Protein AF-A0A6A0ADV9-F1 (afdb_monomer)

Secondary structure (DSSP, 8-state):
------PPPP------PPP-----------------HHHHHHHHHHHHHHHHHHHSS--HHHHHHHHHHTTSS----HHHHHHHHHTTPPPB--S-HHHHTT---TT-B-

Foldseek 3Di:
DDDDDDDDDDDDDDDDDDDDDDDDDDDDPDDPPPDPVVVVVVVVVVVVVVVVVVVPPPDPVRVVVVCVVVVVDDDDDPVVVVVVVVVVDEAEDPDDPVCCVPDPDPRHDD

Organism: Haematococcus lacustris (NCBI:txid44745)

Structure (mmCIF, N/CA/C/O backbone):
data_AF-A0A6A0ADV9-F1
#
_entry.id   AF-A0A6A0ADV9-F1
#
loop_
_atom_site.group_PDB
_atom_site.id
_atom_site.type_symbol
_atom_site.label_atom_id
_atom_site.label_alt_id
_atom_site.label_comp_id
_atom_site.label_asym_id
_atom_site.label_entity_id
_atom_site.label_seq_id
_atom_site.pdbx_PDB_ins_code
_atom_site.Cartn_x
_atom_site.Cartn_y
_atom_site.Cartn_z
_atom_site.occupancy
_atom_site.B_iso_or_equiv
_atom_site.auth_seq_id
_atom_site.auth_comp_id
_atom_site.auth_asym_id
_atom_site.auth_atom_id
_atom_site.pdbx_PDB_model_num
ATOM 1 N N . MET A 1 1 ? 20.186 -31.244 31.241 1.00 49.16 1 MET A N 1
ATOM 2 C CA . MET A 1 1 ? 20.129 -32.321 30.232 1.00 49.16 1 MET A CA 1
ATOM 3 C C . MET A 1 1 ? 20.597 -31.748 28.906 1.00 49.16 1 MET A C 1
ATOM 5 O O . MET A 1 1 ? 19.951 -30.854 28.382 1.00 49.16 1 MET A O 1
ATOM 9 N N . GLN A 1 2 ? 21.776 -32.166 28.448 1.00 48.56 2 GLN A N 1
ATOM 10 C CA . GLN A 1 2 ? 22.382 -31.763 27.177 1.00 48.56 2 GLN A CA 1
ATOM 11 C C . GLN A 1 2 ? 22.021 -32.816 26.125 1.00 48.56 2 GLN A C 1
ATOM 13 O O . GLN A 1 2 ? 22.242 -33.998 26.375 1.00 48.56 2 GLN A O 1
ATOM 18 N N . LEU A 1 3 ? 21.491 -32.409 24.970 1.00 58.56 3 LEU A N 1
ATOM 19 C CA . LEU A 1 3 ? 21.278 -33.298 23.826 1.00 58.56 3 LEU A CA 1
ATOM 20 C C . LEU A 1 3 ? 21.748 -32.622 22.530 1.00 58.56 3 LEU A C 1
ATOM 22 O O . LEU A 1 3 ? 21.118 -31.711 22.008 1.00 58.56 3 LEU A O 1
ATOM 26 N N . ALA A 1 4 ? 22.904 -33.120 22.089 1.00 59.38 4 ALA A N 1
ATOM 27 C CA . ALA A 1 4 ? 23.349 -33.378 20.722 1.00 59.38 4 ALA A CA 1
ATOM 28 C C . ALA A 1 4 ? 23.230 -32.273 19.653 1.00 59.38 4 ALA A C 1
ATOM 30 O O . ALA A 1 4 ? 22.197 -32.055 19.025 1.00 59.38 4 ALA A O 1
ATOM 31 N N . GLN A 1 5 ? 24.396 -31.708 19.338 1.00 54.78 5 GLN A N 1
ATOM 32 C CA . GLN A 1 5 ? 24.707 -31.012 18.092 1.00 54.78 5 GLN A CA 1
ATOM 33 C C . GLN A 1 5 ? 24.706 -32.021 16.929 1.00 54.78 5 GLN A C 1
ATOM 35 O O . GLN A 1 5 ? 25.402 -33.035 16.985 1.00 54.78 5 GLN A O 1
ATOM 40 N N . LYS A 1 6 ? 23.938 -31.752 15.867 1.00 55.53 6 LYS A N 1
ATOM 41 C CA . LYS A 1 6 ? 23.906 -32.571 14.646 1.00 55.53 6 LYS A CA 1
ATOM 42 C C . LYS A 1 6 ? 24.784 -31.904 13.583 1.00 55.53 6 LYS A C 1
ATOM 44 O O . LYS A 1 6 ? 24.372 -30.940 12.945 1.00 55.53 6 LYS A O 1
ATOM 49 N N . ALA A 1 7 ? 26.013 -32.395 13.434 1.00 50.44 7 ALA A N 1
ATOM 50 C CA . ALA A 1 7 ? 26.947 -31.960 12.400 1.00 50.44 7 ALA A CA 1
ATOM 51 C C . ALA A 1 7 ? 26.515 -32.517 11.029 1.00 50.44 7 ALA A C 1
ATOM 53 O O . ALA A 1 7 ? 26.472 -33.731 10.828 1.00 50.44 7 ALA A O 1
ATOM 54 N N . GLY A 1 8 ? 26.165 -31.626 10.099 1.00 49.75 8 GLY A N 1
ATOM 55 C CA . GLY A 1 8 ? 25.884 -31.950 8.701 1.00 49.75 8 GLY A CA 1
ATOM 56 C C . GLY A 1 8 ? 27.173 -32.016 7.882 1.00 49.75 8 GLY A C 1
ATOM 57 O O . GLY A 1 8 ? 27.982 -31.092 7.903 1.00 49.75 8 GLY A O 1
ATOM 58 N N . VAL A 1 9 ? 27.360 -33.130 7.179 1.00 59.66 9 VAL A N 1
ATOM 59 C CA . VAL A 1 9 ? 28.524 -33.452 6.344 1.00 59.66 9 VAL A CA 1
ATOM 60 C C . VAL A 1 9 ? 28.543 -32.580 5.076 1.00 59.66 9 VAL A C 1
ATOM 62 O O . VAL A 1 9 ? 27.54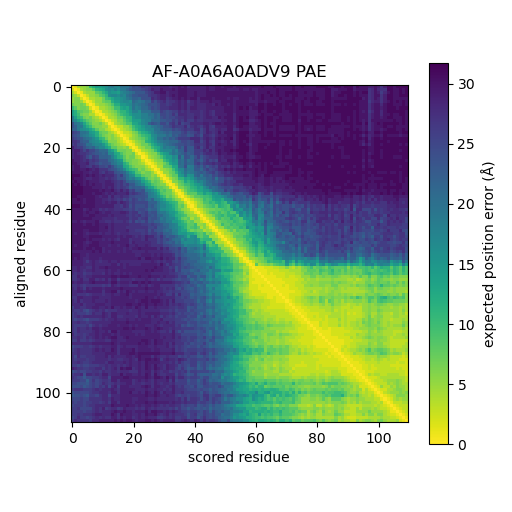0 -32.557 4.361 1.00 59.66 9 VAL A O 1
ATOM 65 N N . PRO A 1 10 ? 29.655 -31.904 4.728 1.00 59.94 10 PRO A N 1
ATOM 66 C CA . PRO A 1 10 ? 29.763 -31.192 3.458 1.00 59.94 10 PRO A CA 1
ATOM 67 C C . PRO A 1 10 ? 30.135 -32.152 2.316 1.00 59.94 10 PRO A C 1
ATOM 69 O O . PRO A 1 10 ? 31.222 -32.731 2.297 1.00 59.94 10 PRO A O 1
ATOM 72 N N . VAL A 1 11 ? 29.247 -32.288 1.328 1.00 61.25 11 VAL A N 1
ATOM 73 C CA . VAL A 1 11 ? 29.532 -32.985 0.065 1.00 61.25 11 VAL A CA 1
ATOM 74 C C . VAL A 1 11 ? 30.431 -32.088 -0.788 1.00 61.25 11 VAL A C 1
ATOM 76 O O . VAL A 1 11 ? 30.016 -31.033 -1.265 1.00 61.25 11 VAL A O 1
ATOM 79 N N . ARG A 1 12 ? 31.695 -32.488 -0.952 1.00 50.25 12 ARG A N 1
ATOM 80 C CA . ARG A 1 12 ? 32.666 -31.816 -1.823 1.00 50.25 12 ARG A CA 1
ATOM 81 C C . ARG A 1 12 ? 32.469 -32.278 -3.269 1.00 50.25 12 ARG A C 1
ATOM 83 O O . ARG A 1 12 ? 32.831 -33.399 -3.611 1.00 50.25 12 ARG A O 1
ATOM 90 N N . CYS A 1 13 ? 31.951 -31.400 -4.123 1.00 50.97 13 CYS A N 1
ATOM 91 C CA . CYS A 1 13 ? 32.001 -31.571 -5.575 1.00 50.97 13 CYS A CA 1
ATOM 92 C C . CYS A 1 13 ? 33.439 -31.337 -6.063 1.00 50.97 13 CYS A C 1
ATOM 94 O O . CYS A 1 13 ? 33.929 -30.208 -6.059 1.00 50.97 13 CYS A O 1
ATOM 96 N N . GLY A 1 14 ? 34.138 -32.411 -6.433 1.00 58.97 14 GLY A N 1
ATOM 97 C CA . GLY A 1 14 ? 35.453 -32.335 -7.071 1.00 58.97 14 GLY A CA 1
ATOM 98 C C . GLY A 1 14 ? 35.353 -32.002 -8.570 1.00 58.97 14 GLY A C 1
ATOM 99 O O . GLY A 1 14 ? 34.337 -32.304 -9.196 1.00 58.97 14 GLY A O 1
ATOM 100 N N . PRO A 1 15 ? 36.393 -31.399 -9.173 1.00 58.75 15 PRO A N 1
ATOM 101 C CA . PRO A 1 15 ? 36.422 -31.102 -10.601 1.00 58.75 15 PRO A CA 1
ATOM 102 C C . PRO A 1 15 ? 36.651 -32.370 -11.437 1.00 58.75 15 PRO A C 1
ATOM 104 O O . PRO A 1 15 ? 37.608 -33.118 -11.223 1.00 58.75 15 PRO A O 1
ATOM 107 N N . VAL A 1 16 ? 35.790 -32.577 -12.433 1.00 56.44 16 VAL A N 1
ATOM 108 C CA . VAL A 1 16 ? 35.931 -33.624 -13.451 1.00 56.44 16 VAL A CA 1
ATOM 109 C C . VAL A 1 16 ? 37.099 -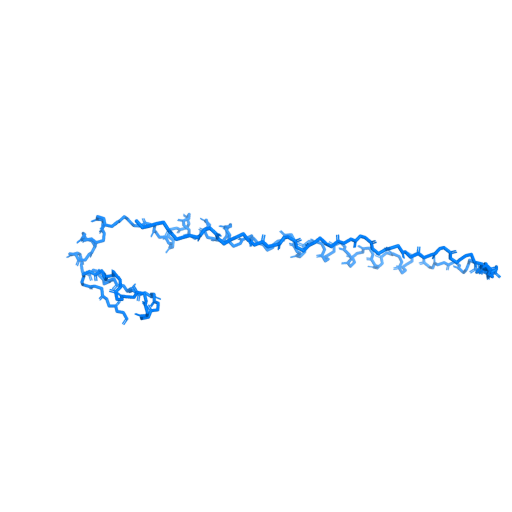33.258 -14.374 1.00 56.44 16 VAL A C 1
ATOM 111 O O . VAL A 1 16 ? 37.021 -32.296 -15.136 1.00 56.44 16 VAL A O 1
ATOM 114 N N . ARG A 1 17 ? 38.204 -34.013 -14.302 1.00 49.66 17 ARG A N 1
ATOM 115 C CA . ARG A 1 17 ? 39.286 -33.963 -15.300 1.00 49.66 17 ARG A CA 1
ATOM 116 C C . ARG A 1 17 ? 38.857 -34.735 -16.543 1.00 49.66 17 ARG A C 1
ATOM 118 O O . ARG A 1 17 ? 38.573 -35.925 -16.458 1.00 49.66 17 ARG A O 1
ATOM 125 N N . VAL A 1 18 ? 38.877 -34.065 -17.688 1.00 71.56 18 VAL A N 1
ATOM 126 C CA . VAL A 1 18 ? 38.703 -34.666 -19.018 1.00 71.56 18 VAL A CA 1
ATOM 127 C C . VAL A 1 18 ? 40.094 -34.821 -19.659 1.00 71.56 18 VAL A C 1
ATOM 129 O O . VAL A 1 18 ? 40.896 -33.890 -19.549 1.00 71.56 18 VAL A O 1
ATOM 132 N N . PRO A 1 19 ? 40.435 -35.965 -20.282 1.00 65.94 19 PRO A N 1
ATOM 133 C CA . PRO A 1 19 ? 41.735 -36.160 -20.926 1.00 65.94 19 PRO A CA 1
ATOM 134 C C . PRO A 1 19 ? 41.861 -35.384 -22.256 1.00 65.94 19 PRO A C 1
ATOM 136 O O . PRO A 1 19 ? 40.860 -35.191 -22.948 1.00 65.94 19 PRO A O 1
ATOM 139 N N . PRO A 1 20 ? 43.081 -34.973 -22.658 1.00 56.94 20 PRO A N 1
ATOM 140 C CA . PRO A 1 20 ? 43.323 -34.321 -23.939 1.00 56.94 20 PRO A CA 1
ATOM 141 C C . PRO A 1 20 ? 43.500 -35.369 -25.047 1.00 56.94 20 PRO A C 1
ATOM 143 O O . PRO A 1 20 ? 44.524 -36.047 -25.109 1.00 56.94 20 PRO A O 1
ATOM 146 N N . SER A 1 21 ? 42.530 -35.493 -25.954 1.00 56.19 21 SER A N 1
ATOM 147 C CA . SER A 1 21 ? 42.716 -36.254 -27.195 1.00 56.19 21 SER A CA 1
ATOM 148 C C . SER A 1 21 ? 43.086 -35.316 -28.342 1.00 56.19 21 SER A C 1
ATOM 150 O O . SER A 1 21 ? 42.250 -34.611 -28.908 1.00 56.19 21 SER A O 1
ATOM 152 N N . LEU A 1 22 ? 44.376 -35.336 -28.666 1.00 54.94 22 LEU A N 1
ATOM 153 C CA . LEU A 1 22 ? 44.954 -34.934 -29.943 1.00 54.94 22 LEU A CA 1
ATOM 154 C C . LEU A 1 22 ? 44.268 -35.699 -31.083 1.00 54.94 22 LEU A C 1
ATOM 156 O O . LEU A 1 22 ? 44.132 -36.913 -30.974 1.00 54.94 22 LEU A O 1
ATOM 160 N N . THR A 1 23 ? 43.911 -35.028 -32.180 1.00 52.91 23 THR A N 1
ATOM 161 C CA . THR A 1 23 ? 44.397 -35.306 -33.553 1.00 52.91 23 THR A CA 1
ATOM 162 C C . THR A 1 23 ? 43.436 -34.839 -34.652 1.00 52.91 23 THR A C 1
ATOM 164 O O . THR A 1 23 ? 42.220 -34.939 -34.556 1.00 52.91 23 THR A O 1
ATOM 167 N N . SER A 1 24 ? 44.070 -34.420 -35.753 1.00 50.50 24 SER A N 1
ATOM 168 C CA . SER A 1 24 ? 43.563 -34.379 -37.128 1.00 50.50 24 SER A CA 1
ATOM 169 C C . SER A 1 24 ? 42.718 -33.173 -37.556 1.00 50.50 24 SER A C 1
ATOM 171 O O . SER A 1 24 ? 41.491 -33.158 -37.514 1.00 50.50 24 SER A O 1
ATOM 173 N N . ARG A 1 25 ? 43.432 -32.170 -38.085 1.00 54.28 25 ARG A N 1
ATOM 174 C CA . ARG A 1 25 ? 42.911 -31.185 -39.040 1.00 54.28 25 ARG A CA 1
ATOM 175 C C . ARG A 1 25 ? 42.774 -31.865 -40.410 1.00 54.28 25 ARG A C 1
ATOM 177 O O . ARG A 1 25 ? 43.799 -32.269 -40.956 1.00 54.28 25 ARG A O 1
ATOM 184 N N . PRO A 1 26 ? 41.596 -31.874 -41.045 1.00 55.44 26 PRO A N 1
ATOM 185 C CA . PRO A 1 26 ? 41.527 -31.875 -42.495 1.00 55.44 26 PRO A CA 1
ATOM 186 C C . PRO A 1 26 ? 41.563 -30.425 -42.999 1.00 55.44 26 PRO A C 1
ATOM 188 O O . PRO A 1 26 ? 40.700 -29.611 -42.664 1.00 55.44 26 PRO A O 1
ATOM 191 N N . MET A 1 27 ? 42.565 -30.094 -43.820 1.00 50.78 27 MET A N 1
ATOM 192 C CA . MET A 1 27 ? 42.499 -28.920 -44.690 1.00 50.78 27 MET A CA 1
ATOM 193 C C . MET A 1 27 ? 41.294 -29.086 -45.620 1.00 50.78 27 MET A C 1
ATOM 195 O O . MET A 1 27 ? 41.313 -29.917 -46.524 1.00 50.78 27 MET A O 1
ATOM 199 N N . ARG A 1 28 ? 40.245 -28.291 -45.409 1.00 52.31 28 ARG A N 1
ATOM 200 C CA . ARG A 1 28 ? 39.260 -28.004 -46.451 1.00 52.31 28 ARG A CA 1
ATOM 201 C C . ARG A 1 28 ? 39.492 -26.588 -46.938 1.00 52.31 28 ARG A C 1
ATOM 203 O O . ARG A 1 28 ? 39.234 -25.621 -46.226 1.00 52.31 28 ARG A O 1
ATOM 210 N N . SER A 1 29 ? 39.995 -26.505 -48.165 1.00 53.50 29 SER A N 1
ATOM 211 C CA . SER A 1 29 ? 39.937 -25.319 -49.005 1.00 53.50 29 SER A CA 1
ATOM 212 C C . SER A 1 29 ? 38.482 -24.882 -49.132 1.00 53.50 29 SER A C 1
ATOM 214 O O . SER A 1 29 ? 37.726 -25.412 -49.944 1.00 53.50 29 SER A O 1
ATOM 216 N N . HIS A 1 30 ? 38.078 -23.921 -48.310 1.00 46.22 30 HIS A N 1
ATOM 217 C CA . HIS A 1 30 ? 36.882 -23.148 -48.579 1.00 46.22 30 HIS A CA 1
ATOM 218 C C . HIS A 1 30 ? 37.277 -22.083 -49.590 1.00 46.22 30 HIS A C 1
ATOM 220 O O . HIS A 1 30 ? 37.949 -21.107 -49.263 1.00 46.22 30 HIS A O 1
ATOM 226 N N . SER A 1 31 ? 36.893 -22.335 -50.842 1.00 49.97 31 SER A N 1
ATOM 227 C CA . SER A 1 31 ? 36.718 -21.292 -51.843 1.00 49.97 31 SER A CA 1
ATOM 228 C C . SER A 1 31 ? 36.042 -20.109 -51.158 1.00 49.97 31 SER A C 1
ATOM 230 O O . SER A 1 31 ? 34.950 -20.258 -50.602 1.00 49.97 31 SER A O 1
ATOM 232 N N . ILE A 1 32 ? 36.723 -18.964 -51.128 1.00 53.94 32 ILE A N 1
ATOM 233 C CA . ILE A 1 32 ? 36.156 -17.710 -50.649 1.00 53.94 32 ILE A CA 1
ATOM 234 C C . ILE A 1 32 ? 35.189 -17.276 -51.751 1.00 53.94 32 ILE A C 1
ATOM 236 O O . ILE A 1 32 ? 35.498 -16.431 -52.587 1.00 53.94 32 ILE A O 1
ATOM 240 N N . ALA A 1 33 ? 34.034 -17.939 -51.806 1.00 53.47 33 ALA A N 1
ATOM 241 C CA . ALA A 1 33 ? 32.888 -17.430 -52.520 1.00 53.47 33 ALA A CA 1
ATOM 242 C C . ALA A 1 33 ? 32.644 -16.043 -51.935 1.00 53.47 33 ALA A C 1
ATOM 244 O O . ALA A 1 33 ? 32.422 -15.905 -50.731 1.00 53.47 33 ALA A O 1
ATOM 245 N N . SER A 1 34 ? 32.798 -15.031 -52.786 1.00 55.38 34 SER A N 1
ATOM 246 C CA . SER A 1 34 ? 32.487 -13.642 -52.491 1.00 55.38 34 SER A CA 1
ATOM 247 C C . SER A 1 34 ? 31.109 -13.594 -51.835 1.00 55.38 34 SER A C 1
ATOM 249 O O . SER A 1 34 ? 30.082 -13.764 -52.493 1.00 55.38 34 SER A O 1
ATOM 251 N N . ALA A 1 35 ? 31.093 -13.469 -50.508 1.00 48.47 35 ALA A N 1
ATOM 252 C CA . ALA A 1 35 ? 29.870 -13.300 -49.757 1.00 48.47 35 ALA A CA 1
ATOM 253 C C . ALA A 1 35 ? 29.281 -11.969 -50.219 1.00 48.47 35 ALA A C 1
ATOM 255 O O . ALA A 1 35 ? 29.908 -10.919 -50.063 1.00 48.47 35 ALA A O 1
ATOM 256 N N . CYS A 1 36 ? 28.104 -12.027 -50.839 1.00 46.75 36 CYS A N 1
ATOM 257 C CA . CYS A 1 36 ? 27.391 -10.844 -51.291 1.00 46.75 36 CYS A CA 1
ATOM 258 C C . CYS A 1 36 ? 27.297 -9.832 -50.130 1.00 46.75 36 CYS A C 1
ATOM 260 O O . CYS A 1 36 ? 26.776 -10.177 -49.062 1.00 46.75 36 CYS A O 1
ATOM 262 N N . PRO A 1 37 ? 27.757 -8.578 -50.304 1.00 52.94 37 PRO A N 1
ATOM 263 C CA . PRO A 1 37 ? 27.694 -7.561 -49.252 1.00 52.94 37 PRO A CA 1
ATOM 264 C C . PRO A 1 37 ? 26.251 -7.219 -48.834 1.00 52.94 37 PRO A C 1
ATOM 266 O O . PRO A 1 37 ? 26.031 -6.645 -47.767 1.00 52.94 37 PRO A O 1
ATOM 269 N N . GLU A 1 38 ? 25.262 -7.615 -49.637 1.00 53.66 38 GLU A N 1
ATOM 270 C CA . GLU A 1 38 ? 23.842 -7.349 -49.415 1.00 53.66 38 GLU A CA 1
ATOM 271 C C . GLU A 1 38 ? 23.232 -8.179 -48.273 1.00 53.66 38 GLU A C 1
ATOM 273 O O . GLU A 1 38 ? 22.568 -7.624 -47.395 1.00 53.66 38 GLU A O 1
ATOM 278 N N . GLN A 1 39 ? 23.552 -9.476 -48.185 1.00 53.38 39 GLN A N 1
ATOM 279 C CA . GLN A 1 39 ? 23.077 -10.342 -47.091 1.00 53.38 39 GLN A CA 1
ATOM 280 C C . GLN A 1 39 ? 23.636 -9.911 -45.727 1.00 53.38 39 GLN A C 1
ATOM 282 O O . GLN A 1 39 ? 22.974 -10.026 -44.697 1.00 53.38 39 GLN A O 1
ATOM 287 N N . SER A 1 40 ? 24.843 -9.340 -45.715 1.00 54.47 40 SER A N 1
ATOM 288 C CA . SER A 1 40 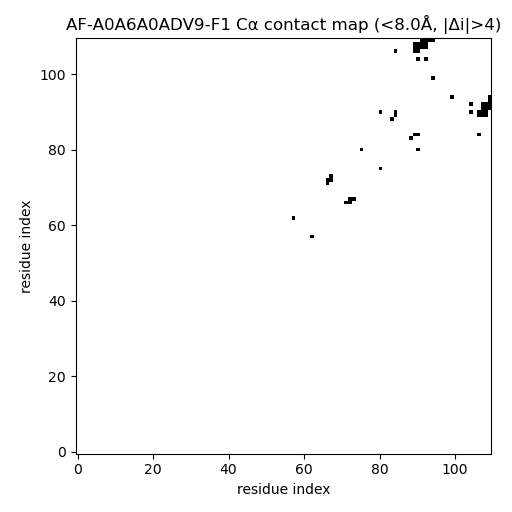? 25.474 -8.838 -44.489 1.00 54.47 40 SER A CA 1
ATOM 289 C C . SER A 1 40 ? 24.809 -7.562 -43.954 1.00 54.47 40 SER A C 1
ATOM 291 O O . SER A 1 40 ? 24.876 -7.294 -42.752 1.00 54.47 40 SER A O 1
ATOM 293 N N . ARG A 1 41 ? 24.162 -6.762 -44.817 1.00 56.22 41 ARG A N 1
ATOM 294 C CA . ARG A 1 41 ? 23.407 -5.564 -44.409 1.00 56.22 41 ARG A CA 1
ATOM 295 C C . ARG A 1 41 ? 22.059 -5.914 -43.790 1.00 56.22 41 ARG A C 1
ATOM 297 O O . ARG A 1 41 ? 21.706 -5.310 -42.779 1.00 56.22 41 ARG A O 1
ATOM 304 N N . GLN A 1 42 ? 21.353 -6.897 -44.345 1.00 56.41 42 GLN A N 1
ATOM 305 C CA . GLN A 1 42 ? 20.044 -7.325 -43.838 1.00 56.41 42 GLN A CA 1
ATOM 306 C C . GLN A 1 42 ? 20.146 -7.847 -42.395 1.00 56.41 42 GLN A C 1
ATOM 308 O O . GLN A 1 42 ? 19.466 -7.337 -41.508 1.00 56.41 42 GLN A O 1
ATOM 313 N N . LEU A 1 43 ? 21.123 -8.714 -42.113 1.00 55.44 43 LEU A N 1
ATOM 314 C CA . LEU A 1 43 ? 21.333 -9.266 -40.767 1.00 55.44 43 LEU A CA 1
ATOM 315 C C . LEU A 1 43 ? 21.740 -8.213 -39.717 1.00 55.44 43 LEU A C 1
ATOM 317 O O . LEU A 1 43 ? 21.444 -8.363 -38.530 1.00 55.44 43 LEU A O 1
ATOM 321 N N . ARG A 1 44 ? 22.438 -7.138 -40.121 1.00 56.50 44 ARG A N 1
ATOM 322 C CA . ARG A 1 44 ? 22.800 -6.034 -39.210 1.00 56.50 44 ARG A CA 1
ATOM 323 C C . ARG A 1 44 ? 21.602 -5.149 -38.878 1.00 56.50 44 ARG A C 1
ATOM 325 O O . ARG A 1 44 ? 21.489 -4.715 -37.733 1.00 56.50 44 ARG A O 1
ATOM 332 N N . ALA A 1 45 ? 20.721 -4.901 -39.846 1.00 57.75 45 ALA A N 1
ATOM 333 C CA . ALA A 1 45 ? 19.498 -4.136 -39.627 1.00 57.75 45 ALA A CA 1
ATOM 334 C C . ALA A 1 45 ? 18.536 -4.880 -38.685 1.00 57.75 45 ALA A C 1
ATOM 336 O O . ALA A 1 45 ? 18.041 -4.291 -37.727 1.00 57.75 45 ALA A O 1
ATOM 337 N N . GLU A 1 46 ? 18.356 -6.188 -38.877 1.00 57.34 46 GLU A N 1
ATOM 338 C CA . GLU A 1 46 ? 17.492 -7.018 -38.024 1.00 57.34 46 GLU A CA 1
ATOM 339 C C . GLU A 1 46 ? 18.011 -7.110 -36.581 1.00 57.34 46 GLU A C 1
ATOM 341 O O . GLU A 1 46 ? 17.244 -6.954 -35.628 1.00 57.34 46 GLU A O 1
ATOM 346 N N . ARG A 1 47 ? 19.331 -7.260 -36.393 1.00 55.28 47 ARG A N 1
ATOM 347 C CA . ARG A 1 47 ? 19.947 -7.224 -35.054 1.00 55.28 47 ARG A CA 1
ATOM 348 C C . ARG A 1 47 ? 19.779 -5.873 -34.357 1.00 55.28 47 ARG A C 1
ATOM 350 O O . ARG A 1 47 ? 19.535 -5.850 -33.155 1.00 55.28 47 ARG A O 1
ATOM 357 N N . ALA A 1 48 ? 19.900 -4.760 -35.080 1.00 56.59 48 ALA A N 1
ATOM 358 C CA . ALA A 1 48 ? 19.741 -3.425 -34.501 1.00 56.59 48 ALA A CA 1
ATOM 359 C C . ALA A 1 48 ? 18.297 -3.149 -34.041 1.00 56.59 48 ALA A C 1
ATOM 361 O O . ALA A 1 48 ? 18.088 -2.490 -33.023 1.00 56.59 48 ALA A O 1
ATOM 362 N N . VAL A 1 49 ? 17.304 -3.686 -34.758 1.00 57.06 49 VAL A N 1
ATOM 363 C CA . VAL A 1 49 ? 15.886 -3.584 -34.379 1.00 57.06 49 VAL A CA 1
ATOM 364 C C . VAL A 1 49 ? 15.579 -4.458 -33.160 1.00 57.06 49 VAL A C 1
ATOM 366 O O . VAL A 1 49 ? 14.949 -3.983 -32.218 1.00 57.06 49 VAL A O 1
ATOM 369 N N . ALA A 1 50 ? 16.088 -5.692 -33.115 1.00 56.38 50 ALA A N 1
ATOM 370 C CA . ALA A 1 50 ? 15.874 -6.598 -31.984 1.00 56.38 50 ALA A CA 1
ATOM 371 C C . ALA A 1 50 ? 16.457 -6.066 -30.657 1.00 56.38 50 ALA A C 1
ATOM 373 O O . ALA A 1 50 ? 15.844 -6.228 -29.604 1.00 56.38 50 ALA A O 1
ATOM 374 N N . VAL A 1 51 ? 17.608 -5.383 -30.697 1.00 55.56 51 VAL A N 1
ATOM 375 C CA . VAL A 1 51 ? 18.241 -4.792 -29.500 1.00 55.56 51 VAL A CA 1
ATOM 376 C C . VAL A 1 51 ? 17.445 -3.603 -28.944 1.00 55.56 51 VAL A C 1
ATOM 378 O O . VAL A 1 51 ? 17.408 -3.418 -27.731 1.00 55.56 51 VAL A O 1
ATOM 381 N N . ARG A 1 52 ? 16.758 -2.825 -29.793 1.00 53.31 52 ARG A N 1
ATOM 382 C CA . ARG A 1 52 ? 15.897 -1.716 -29.339 1.00 53.31 52 ARG A CA 1
ATOM 383 C C . ARG A 1 52 ? 14.640 -2.205 -28.618 1.00 53.31 52 ARG A C 1
ATOM 385 O O . ARG A 1 52 ? 14.299 -1.675 -27.571 1.00 53.31 52 ARG A O 1
ATOM 392 N N . VAL A 1 53 ? 14.001 -3.261 -29.121 1.00 55.44 53 VAL A N 1
ATOM 393 C CA . VAL A 1 53 ? 12.743 -3.781 -28.549 1.00 55.44 53 VAL A CA 1
ATOM 394 C C . VAL A 1 53 ? 12.928 -4.358 -27.137 1.00 55.44 53 VAL A C 1
ATOM 396 O O . VAL A 1 53 ? 12.015 -4.272 -26.323 1.00 55.44 53 VAL A O 1
ATOM 399 N N . MET A 1 54 ? 14.106 -4.900 -26.806 1.00 53.31 54 MET A N 1
ATOM 400 C CA . MET A 1 54 ? 14.387 -5.384 -25.443 1.00 53.31 54 MET A CA 1
ATOM 401 C C . MET A 1 54 ? 14.824 -4.279 -24.468 1.00 53.31 54 MET A C 1
ATOM 403 O O . MET A 1 54 ? 14.783 -4.496 -23.260 1.00 53.31 54 MET A O 1
ATOM 407 N N . ALA A 1 55 ? 15.233 -3.108 -24.967 1.00 57.22 55 ALA A N 1
ATOM 408 C CA . ALA A 1 55 ? 15.625 -1.973 -24.131 1.00 57.22 55 ALA A CA 1
ATOM 409 C C . ALA A 1 55 ? 14.417 -1.159 -23.625 1.00 57.22 55 ALA A C 1
ATOM 411 O O . ALA A 1 55 ? 14.516 -0.511 -22.587 1.00 57.22 55 ALA A O 1
ATOM 412 N N . ASP A 1 56 ? 13.280 -1.231 -24.325 1.00 58.38 56 ASP A N 1
ATOM 413 C CA . ASP A 1 56 ? 12.102 -0.390 -24.073 1.00 58.38 56 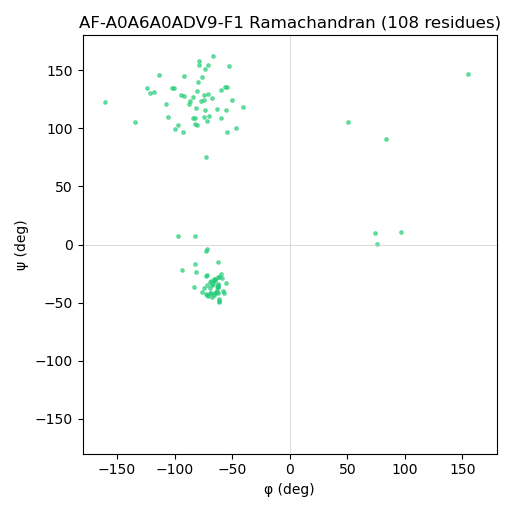ASP A CA 1
ATOM 414 C C . ASP A 1 56 ? 11.021 -1.045 -23.201 1.00 58.38 56 ASP A C 1
ATOM 416 O O . ASP A 1 56 ? 9.946 -0.473 -23.021 1.00 58.38 56 ASP A O 1
ATOM 420 N N . THR A 1 57 ? 11.253 -2.229 -22.623 1.00 62.97 57 THR A N 1
ATOM 421 C CA . THR A 1 57 ? 10.354 -2.713 -21.568 1.00 62.97 57 THR A CA 1
ATOM 422 C C . THR A 1 57 ? 10.772 -2.071 -20.251 1.00 62.97 57 THR A C 1
ATOM 424 O O . THR A 1 57 ? 11.763 -2.530 -19.674 1.00 62.97 57 THR A O 1
ATOM 427 N N . PRO A 1 58 ? 10.046 -1.053 -19.738 1.00 66.94 58 PRO A N 1
ATOM 428 C CA . PRO A 1 58 ? 10.358 -0.514 -18.429 1.00 66.94 58 PRO A CA 1
ATOM 429 C C . PRO A 1 58 ? 10.309 -1.658 -17.427 1.00 66.94 58 PRO A C 1
ATOM 431 O O . PRO A 1 58 ? 9.391 -2.504 -17.477 1.00 66.94 58 PRO A O 1
ATOM 434 N N . SER A 1 59 ? 11.313 -1.696 -16.552 1.00 81.12 59 SER A N 1
ATOM 435 C CA . SER A 1 59 ? 11.341 -2.652 -15.451 1.00 81.12 59 SER A CA 1
ATOM 436 C C . SER A 1 59 ? 10.027 -2.544 -14.670 1.00 81.12 59 SER A C 1
ATOM 438 O O . SER A 1 59 ? 9.345 -1.513 -14.695 1.00 81.12 59 SER A O 1
ATOM 440 N N . MET A 1 60 ? 9.614 -3.621 -14.002 1.00 81.69 60 MET A N 1
ATOM 441 C CA . MET A 1 60 ? 8.373 -3.590 -13.214 1.00 81.69 60 MET A CA 1
ATOM 442 C C . MET A 1 60 ? 8.385 -2.450 -12.185 1.00 81.69 60 MET A C 1
ATOM 444 O O . MET A 1 60 ? 7.358 -1.818 -11.958 1.00 81.69 60 MET A O 1
ATOM 448 N N . GLU A 1 61 ? 9.566 -2.130 -11.658 1.00 84.81 61 GLU A N 1
ATOM 449 C CA . GLU A 1 61 ? 9.818 -1.008 -10.750 1.00 84.81 61 GLU A CA 1
ATOM 450 C C . GLU A 1 61 ? 9.505 0.343 -11.405 1.00 84.81 61 GLU A C 1
ATOM 452 O O . GLU A 1 61 ? 8.731 1.120 -10.857 1.00 84.81 61 GLU A O 1
ATOM 457 N N . GLN A 1 62 ? 9.992 0.598 -12.623 1.00 87.69 62 GLN A N 1
ATOM 458 C CA . GLN A 1 62 ? 9.717 1.851 -13.341 1.00 87.69 62 GLN A CA 1
ATOM 459 C C . GLN A 1 62 ? 8.224 2.039 -13.648 1.00 87.69 62 GLN A C 1
ATOM 461 O O . GLN A 1 62 ? 7.701 3.159 -13.620 1.00 87.69 62 GLN A O 1
ATOM 466 N N . ARG A 1 63 ? 7.508 0.942 -13.934 1.00 87.62 63 ARG A N 1
ATOM 467 C CA . ARG A 1 63 ? 6.049 0.989 -14.130 1.00 87.62 63 ARG A CA 1
ATOM 468 C C . ARG A 1 63 ? 5.324 1.299 -12.833 1.00 87.62 63 ARG A C 1
ATOM 470 O O . ARG A 1 63 ? 4.373 2.075 -12.850 1.00 87.62 63 ARG A O 1
ATOM 477 N N . TRP A 1 64 ? 5.762 0.695 -11.733 1.00 87.81 64 TRP A N 1
ATOM 478 C CA . TRP A 1 64 ? 5.215 0.962 -10.411 1.00 87.81 64 TRP A CA 1
ATOM 479 C C . TRP A 1 64 ? 5.418 2.428 -10.013 1.00 87.81 64 TRP A C 1
ATOM 481 O O . TRP A 1 64 ? 4.452 3.113 -9.682 1.00 87.81 64 TRP A O 1
ATOM 491 N N . GLU A 1 65 ? 6.640 2.945 -10.145 1.00 90.19 65 GLU A N 1
ATOM 492 C CA . GLU A 1 65 ? 6.967 4.345 -9.851 1.00 90.19 65 GLU A CA 1
ATOM 493 C C . GLU A 1 65 ? 6.134 5.322 -10.683 1.00 90.19 65 GLU A C 1
ATOM 495 O O . GLU A 1 65 ? 5.642 6.323 -10.161 1.00 90.19 65 GLU A O 1
ATOM 500 N N . SER A 1 66 ? 5.910 5.007 -11.962 1.00 90.94 66 SER A N 1
ATOM 501 C CA . SER A 1 66 ? 5.055 5.822 -12.828 1.00 90.94 66 SER A CA 1
ATOM 502 C C . SER A 1 66 ? 3.611 5.870 -12.319 1.00 90.94 66 SER A C 1
ATOM 504 O O . SER A 1 66 ? 3.024 6.944 -12.276 1.00 90.94 66 SER A O 1
ATOM 506 N N . GLN A 1 67 ? 3.048 4.750 -11.853 1.00 91.00 67 GLN A N 1
ATOM 507 C CA . GLN A 1 67 ? 1.681 4.719 -11.311 1.00 91.00 67 GLN A CA 1
ATOM 508 C C . GLN A 1 67 ? 1.530 5.498 -10.001 1.00 91.00 67 GLN A C 1
ATOM 510 O O . GLN A 1 67 ? 0.486 6.117 -9.777 1.00 91.00 67 GLN A O 1
ATOM 515 N N . VAL A 1 68 ? 2.562 5.484 -9.155 1.00 92.62 68 VAL A N 1
ATOM 516 C CA . VAL A 1 68 ? 2.601 6.298 -7.934 1.00 92.62 68 VAL A CA 1
ATOM 517 C C . VAL A 1 68 ? 2.686 7.783 -8.293 1.00 92.62 68 VAL A C 1
ATOM 519 O O . VAL A 1 68 ? 1.930 8.590 -7.755 1.00 92.62 68 VAL A O 1
ATOM 522 N N . ARG A 1 69 ? 3.555 8.151 -9.245 1.00 91.56 69 ARG A N 1
ATOM 523 C CA . ARG A 1 69 ? 3.720 9.541 -9.699 1.00 91.56 69 ARG A CA 1
ATOM 524 C C . ARG A 1 69 ? 2.462 10.096 -10.364 1.00 91.56 69 ARG A C 1
ATOM 526 O O . ARG A 1 69 ? 2.104 11.242 -10.116 1.00 91.56 69 ARG A O 1
ATOM 533 N N . ASP A 1 70 ? 1.788 9.287 -11.173 1.00 92.00 70 ASP A N 1
ATOM 534 C CA . ASP A 1 70 ? 0.544 9.661 -11.851 1.00 92.00 70 ASP A CA 1
ATOM 535 C C . ASP A 1 70 ? -0.652 9.747 -10.878 1.00 92.00 70 ASP A C 1
ATOM 537 O O . ASP A 1 70 ? -1.759 10.094 -11.286 1.00 92.00 70 ASP A O 1
ATOM 541 N N . GLY A 1 71 ? -0.454 9.407 -9.596 1.00 90.31 71 GLY A N 1
ATOM 542 C CA . GLY A 1 71 ? -1.477 9.464 -8.552 1.00 90.31 71 GLY A CA 1
ATOM 543 C C . GLY A 1 71 ? -2.530 8.359 -8.642 1.00 90.31 71 GLY A C 1
ATOM 544 O O . GLY A 1 71 ? -3.533 8.413 -7.934 1.00 90.31 71 GLY A O 1
ATOM 545 N N . ARG A 1 72 ? -2.320 7.347 -9.497 1.00 91.19 72 ARG A N 1
ATOM 546 C CA . ARG A 1 72 ? -3.231 6.196 -9.627 1.00 91.19 72 ARG A CA 1
ATOM 547 C C . ARG A 1 72 ? -3.149 5.271 -8.423 1.00 91.19 72 ARG A C 1
ATOM 549 O O . ARG A 1 72 ? -4.148 4.673 -8.039 1.00 91.19 72 ARG A O 1
ATOM 556 N N . VAL A 1 73 ? -1.953 5.146 -7.855 1.00 92.81 73 VAL A N 1
ATOM 557 C CA . VAL A 1 73 ? -1.689 4.358 -6.653 1.00 92.81 73 VAL A CA 1
ATOM 558 C C . VAL A 1 73 ? -1.179 5.296 -5.573 1.00 92.81 73 VAL A C 1
ATOM 560 O O . VAL A 1 73 ? -0.269 6.090 -5.804 1.00 92.81 73 VAL A O 1
ATOM 563 N N . ARG A 1 74 ? -1.758 5.190 -4.377 1.00 91.81 74 ARG A N 1
ATOM 564 C CA . ARG A 1 74 ? -1.335 5.946 -3.202 1.00 91.81 74 ARG A CA 1
ATOM 565 C C . ARG A 1 74 ? -0.954 4.978 -2.096 1.00 91.81 74 ARG A C 1
ATOM 567 O O . ARG A 1 74 ? -1.731 4.091 -1.756 1.00 91.81 74 ARG A O 1
ATOM 574 N N . ASN A 1 75 ? 0.216 5.195 -1.505 1.00 91.50 75 ASN A N 1
ATOM 575 C CA . ASN A 1 75 ? 0.601 4.500 -0.285 1.00 91.50 75 ASN A CA 1
ATOM 576 C C . ASN A 1 75 ? -0.064 5.187 0.907 1.00 91.50 75 ASN A C 1
ATOM 578 O O . ASN A 1 75 ? -0.038 6.413 1.026 1.00 91.50 75 ASN A O 1
ATOM 582 N N . ILE A 1 76 ? -0.669 4.383 1.771 1.00 90.94 76 ILE A N 1
ATOM 583 C CA . ILE A 1 76 ? -1.475 4.836 2.900 1.00 90.94 76 ILE A CA 1
ATOM 584 C C . ILE A 1 76 ? -0.883 4.204 4.156 1.00 90.94 76 ILE A C 1
ATOM 586 O O . ILE A 1 76 ? -0.538 3.020 4.147 1.00 90.94 76 ILE A O 1
ATOM 590 N N . SER A 1 77 ? -0.719 4.985 5.224 1.00 90.12 77 SER A N 1
ATOM 591 C CA . SER A 1 77 ? -0.264 4.437 6.500 1.00 90.12 77 SER A CA 1
ATOM 592 C C . SER A 1 77 ? -1.420 3.751 7.233 1.00 90.12 77 SER A C 1
ATOM 594 O O . SER A 1 77 ? -2.586 4.075 7.012 1.00 90.12 77 SER A O 1
ATOM 596 N N . ALA A 1 78 ? -1.122 2.833 8.155 1.00 86.12 78 ALA A N 1
ATOM 597 C CA . ALA A 1 78 ? -2.162 2.160 8.939 1.00 86.12 78 ALA A CA 1
ATOM 598 C C . ALA A 1 78 ? -3.033 3.139 9.756 1.00 86.12 78 ALA A C 1
ATOM 600 O O . ALA A 1 78 ? -4.208 2.867 9.987 1.00 86.12 78 ALA A O 1
ATOM 601 N N . ALA A 1 79 ? -2.483 4.292 10.155 1.00 86.88 79 ALA A N 1
ATOM 602 C CA . ALA A 1 79 ? -3.230 5.327 10.866 1.00 86.88 79 ALA A CA 1
ATOM 603 C C . ALA A 1 79 ? -4.276 6.012 9.968 1.00 86.88 79 ALA A C 1
ATOM 605 O O . ALA A 1 79 ? -5.388 6.295 10.415 1.00 86.88 79 ALA A O 1
ATOM 606 N N . ASP A 1 80 ? -3.946 6.227 8.694 1.00 88.38 80 ASP A N 1
ATOM 607 C CA . ASP A 1 80 ? -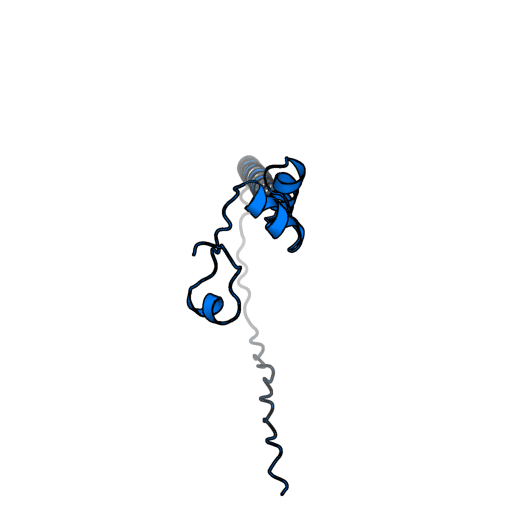4.835 6.886 7.733 1.00 88.38 80 ASP A CA 1
ATOM 608 C C . ASP A 1 80 ? -5.996 5.973 7.313 1.00 88.38 80 ASP A C 1
ATOM 610 O O . ASP A 1 80 ? -7.083 6.453 6.999 1.00 88.38 80 ASP A O 1
ATOM 614 N N . VAL A 1 81 ? -5.801 4.649 7.357 1.00 89.19 81 VAL A N 1
ATOM 615 C CA . VAL A 1 81 ? -6.852 3.666 7.043 1.00 89.19 81 VAL A CA 1
ATOM 616 C C . VAL A 1 81 ? -8.074 3.860 7.942 1.00 89.19 81 VAL A C 1
ATOM 618 O O . VAL A 1 81 ? -9.202 3.846 7.453 1.00 89.19 81 VAL A O 1
ATOM 621 N N . ALA A 1 82 ? -7.869 4.111 9.237 1.00 87.25 82 ALA A N 1
ATOM 622 C CA . ALA A 1 82 ? -8.968 4.344 10.172 1.00 87.25 82 ALA A CA 1
ATOM 623 C C . ALA A 1 82 ? -9.738 5.643 9.870 1.00 87.25 82 ALA A C 1
ATOM 625 O O . ALA A 1 82 ? -10.942 5.718 10.113 1.00 87.25 82 ALA A O 1
ATOM 626 N N . ALA A 1 83 ? -9.064 6.671 9.343 1.00 90.06 83 ALA A N 1
ATOM 627 C CA . ALA A 1 83 ? -9.720 7.901 8.905 1.00 90.06 83 ALA A CA 1
ATOM 628 C C . ALA A 1 83 ? -10.541 7.666 7.62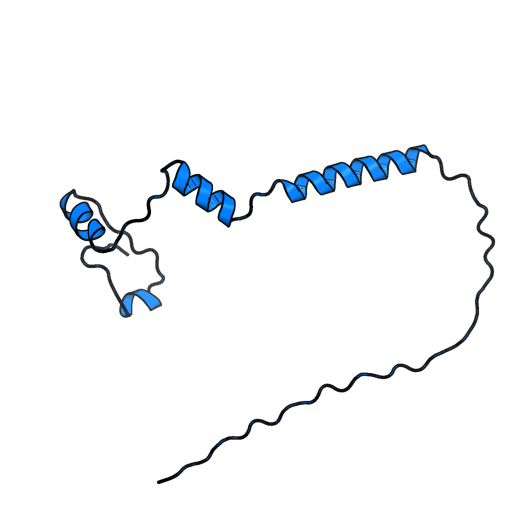8 1.00 90.06 83 ALA A C 1
ATOM 630 O O . ALA A 1 83 ? -11.711 8.037 7.577 1.00 90.06 83 ALA A O 1
ATOM 631 N N . LEU A 1 84 ? -9.978 6.952 6.651 1.00 90.44 84 LEU A N 1
ATOM 632 C CA . LEU A 1 84 ? -10.662 6.623 5.398 1.00 90.44 84 LEU A CA 1
ATOM 633 C C . LEU A 1 84 ? -11.898 5.743 5.623 1.00 90.44 84 LEU A C 1
ATOM 635 O O . LEU A 1 84 ? -12.929 5.952 4.990 1.00 90.44 84 LEU A O 1
ATOM 639 N N . GLN A 1 85 ? -11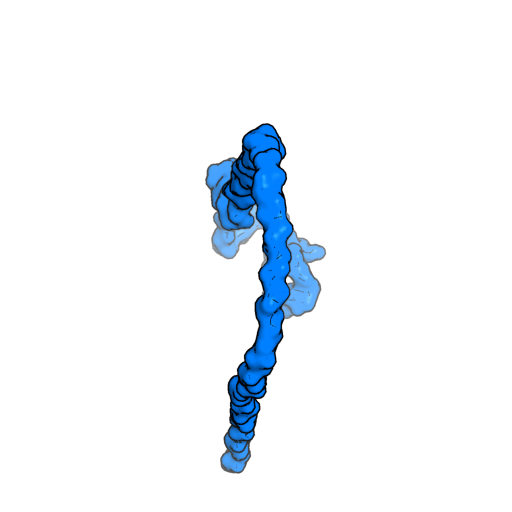.851 4.807 6.572 1.00 89.56 85 GLN A N 1
ATOM 640 C CA . GLN A 1 85 ? -13.035 4.022 6.934 1.00 89.56 85 GLN A CA 1
ATOM 641 C C . GLN A 1 85 ? -14.171 4.898 7.490 1.00 89.56 85 GLN A C 1
ATOM 643 O O . GLN A 1 85 ? -15.337 4.657 7.183 1.00 89.56 85 GLN A O 1
ATOM 648 N N . LYS A 1 86 ? -13.858 5.957 8.254 1.00 89.25 86 LYS A N 1
ATOM 649 C CA . LYS A 1 86 ? -14.867 6.919 8.748 1.00 89.25 86 LYS A CA 1
ATOM 650 C C . LYS A 1 86 ? -15.470 7.763 7.629 1.00 89.25 86 LYS A C 1
ATOM 652 O O . LYS A 1 86 ? -16.632 8.143 7.717 1.00 89.25 86 LYS A O 1
ATOM 657 N N . GLU A 1 87 ? -14.694 8.038 6.587 1.00 91.31 87 GLU A N 1
ATOM 658 C CA . GLU A 1 87 ? -15.162 8.700 5.364 1.00 91.31 87 GLU A CA 1
ATOM 659 C C . GLU A 1 87 ? -16.031 7.777 4.485 1.00 91.31 87 GLU A C 1
ATOM 661 O O . GLU A 1 87 ? -16.602 8.233 3.496 1.00 91.31 87 GLU A O 1
ATOM 666 N N . GLY A 1 88 ? -16.170 6.498 4.856 1.00 92.44 88 GLY A N 1
ATOM 667 C CA . GLY A 1 88 ? -17.015 5.519 4.172 1.00 92.44 88 GLY A CA 1
ATOM 668 C C . GLY A 1 88 ? -16.276 4.630 3.171 1.00 92.44 88 GLY A C 1
ATOM 669 O O . GLY A 1 88 ? -16.920 3.908 2.411 1.00 92.44 88 GLY A O 1
ATOM 670 N N . TRP A 1 89 ? -14.941 4.656 3.153 1.00 92.25 89 TRP A N 1
ATOM 671 C CA . TRP A 1 89 ? -14.152 3.754 2.316 1.00 92.25 89 TRP A CA 1
ATOM 672 C C . TRP A 1 89 ? -14.095 2.344 2.908 1.00 92.25 89 TRP A C 1
ATOM 674 O O . TRP A 1 89 ? -13.988 2.158 4.119 1.00 92.25 89 TRP A O 1
ATOM 684 N N . VAL A 1 90 ? -14.109 1.338 2.033 1.00 90.94 90 VAL A N 1
ATOM 685 C CA . VAL A 1 90 ? -14.014 -0.078 2.414 1.00 90.94 90 VAL A CA 1
ATOM 686 C C . VAL A 1 90 ? -12.603 -0.588 2.145 1.00 90.94 90 VAL A C 1
ATOM 688 O O . VAL A 1 90 ? -12.036 -0.340 1.081 1.00 90.94 90 VAL A O 1
ATOM 691 N N . VAL A 1 91 ? -12.040 -1.324 3.105 1.00 91.25 91 VAL A N 1
ATOM 692 C CA . VAL A 1 91 ? -10.744 -1.995 2.952 1.00 91.25 91 VAL A CA 1
ATOM 693 C C . VAL A 1 91 ? -10.972 -3.410 2.432 1.00 91.25 91 VAL A C 1
ATOM 695 O O . VAL A 1 91 ? -11.743 -4.160 3.024 1.00 91.25 91 VAL A O 1
ATOM 698 N N . LEU A 1 92 ? -10.287 -3.775 1.348 1.00 91.50 92 LEU A N 1
ATOM 699 C CA . LEU A 1 92 ? -10.297 -5.128 0.791 1.00 91.50 92 LEU A CA 1
ATOM 700 C C . LEU A 1 92 ? -8.960 -5.820 1.074 1.00 91.50 92 LEU A C 1
ATOM 702 O O . LEU A 1 92 ? -7.905 -5.344 0.653 1.00 91.50 92 LEU A O 1
ATOM 706 N N . ASP A 1 93 ? -9.009 -6.950 1.767 1.00 89.88 93 ASP A N 1
ATOM 707 C CA . ASP A 1 93 ? -7.855 -7.785 2.068 1.00 89.88 93 ASP A CA 1
ATOM 708 C C . ASP A 1 93 ? -7.687 -8.877 1.007 1.00 89.88 93 ASP A C 1
ATOM 710 O O . ASP A 1 93 ? -8.299 -9.935 1.081 1.00 89.88 93 ASP A O 1
ATOM 714 N N . VAL A 1 94 ? -6.815 -8.625 0.032 1.00 92.00 94 VAL A N 1
ATOM 715 C CA . VAL A 1 94 ? -6.547 -9.523 -1.109 1.00 92.00 94 VAL A CA 1
ATOM 716 C C . VAL A 1 94 ? -5.558 -10.660 -0.807 1.00 92.00 94 VAL A C 1
ATOM 718 O O . VAL A 1 94 ? -5.100 -11.344 -1.726 1.00 92.00 94 VAL A O 1
ATOM 721 N N . ARG A 1 95 ? -5.152 -10.845 0.456 1.00 91.38 95 ARG A N 1
ATOM 722 C CA . ARG A 1 95 ? -4.248 -11.940 0.853 1.00 91.38 95 ARG A CA 1
ATOM 723 C C . ARG A 1 95 ? -4.936 -13.305 0.690 1.00 91.38 95 ARG A C 1
ATOM 725 O O . ARG A 1 95 ? -6.153 -13.368 0.589 1.00 91.38 95 ARG A O 1
ATOM 732 N N . PRO A 1 96 ? -4.203 -14.428 0.651 1.00 90.69 96 PRO A N 1
ATOM 733 C CA . PRO A 1 96 ? -4.829 -15.749 0.696 1.00 90.69 96 PRO A CA 1
ATOM 734 C C . PRO A 1 96 ? -5.414 -16.050 2.094 1.00 90.69 96 PRO A C 1
ATOM 736 O O . PRO A 1 96 ? -4.879 -15.573 3.102 1.00 90.69 96 PRO A O 1
ATOM 739 N N . PRO A 1 97 ? -6.436 -16.922 2.202 1.00 86.06 97 PRO A N 1
ATOM 740 C CA . PRO A 1 97 ? -7.129 -17.196 3.469 1.00 86.06 97 PRO A CA 1
ATOM 741 C C . PRO A 1 97 ? -6.209 -17.798 4.543 1.00 86.06 97 PRO A C 1
ATOM 743 O O . PRO A 1 97 ? -6.394 -17.572 5.738 1.00 86.06 97 PRO A O 1
ATOM 746 N N . THR A 1 98 ? -5.153 -18.510 4.136 1.00 86.56 98 THR A N 1
ATOM 747 C CA . THR A 1 98 ? -4.133 -19.066 5.041 1.00 86.56 98 THR A CA 1
ATOM 748 C C . THR A 1 98 ? -3.388 -17.986 5.838 1.00 86.56 98 THR A C 1
ATOM 750 O O . THR A 1 98 ? -2.900 -18.251 6.938 1.00 86.56 98 THR A O 1
ATOM 753 N N . GLU A 1 99 ? -3.278 -16.767 5.305 1.00 83.69 99 GLU A N 1
ATOM 754 C CA . GLU A 1 99 ? -2.578 -15.650 5.953 1.00 83.69 99 GLU A CA 1
ATOM 755 C C . GLU A 1 99 ? -3.508 -14.761 6.782 1.00 83.69 99 GLU A C 1
ATOM 757 O O . GLU A 1 99 ? -3.049 -14.118 7.730 1.00 83.69 99 GLU A O 1
ATOM 762 N N . GLN A 1 100 ? -4.809 -14.781 6.490 1.00 83.50 100 GLN A N 1
ATOM 763 C CA . GLN A 1 100 ? -5.813 -13.977 7.186 1.00 83.50 100 GLN A CA 1
ATOM 764 C C . GLN A 1 100 ? -5.919 -14.336 8.676 1.00 83.50 100 GLN A C 1
ATOM 766 O O . GLN A 1 100 ? -6.085 -13.459 9.520 1.00 83.50 100 GLN A O 1
ATOM 771 N N . VAL A 1 101 ? -5.728 -15.616 9.019 1.00 80.31 101 VAL A N 1
ATOM 772 C CA . VAL A 1 101 ? -5.807 -16.126 10.402 1.00 80.31 101 VAL A CA 1
ATOM 773 C C . VAL A 1 101 ? -4.794 -15.449 11.338 1.00 80.31 101 VAL A C 1
ATOM 775 O O . VAL A 1 101 ? -5.009 -15.386 12.545 1.00 80.31 101 VAL A O 1
ATOM 778 N N . LYS A 1 102 ? -3.678 -14.938 10.804 1.00 83.31 102 LYS A N 1
ATOM 779 C CA . LYS A 1 102 ? -2.603 -14.344 11.615 1.00 83.31 102 LYS A CA 1
ATOM 780 C C . LYS A 1 102 ? -2.871 -12.893 11.993 1.00 83.31 102 LYS A C 1
ATOM 782 O O . LYS A 1 102 ? -2.464 -12.464 13.068 1.00 83.31 102 LYS A O 1
ATOM 787 N N . ALA A 1 103 ? -3.480 -12.131 11.092 1.00 81.25 103 ALA A N 1
ATOM 788 C CA . ALA A 1 103 ? -3.757 -10.719 11.294 1.00 81.25 103 ALA A CA 1
ATOM 789 C C . ALA A 1 103 ? -4.850 -10.280 10.325 1.00 81.25 103 ALA A C 1
ATOM 791 O O . ALA A 1 103 ? -4.663 -10.369 9.110 1.00 81.25 103 ALA A O 1
ATOM 792 N N . GLN A 1 104 ? -5.944 -9.755 10.865 1.00 83.75 104 GLN A N 1
ATOM 793 C CA . GLN A 1 104 ? -7.055 -9.198 10.106 1.00 83.75 104 GLN A CA 1
ATOM 794 C C . GLN A 1 104 ? -7.134 -7.690 10.345 1.00 83.75 104 GLN A C 1
ATOM 796 O O . GLN A 1 104 ? -6.834 -7.211 11.438 1.00 83.75 104 GLN A O 1
ATOM 801 N N . VAL A 1 105 ? -7.534 -6.942 9.318 1.00 83.38 105 VAL A N 1
ATOM 802 C CA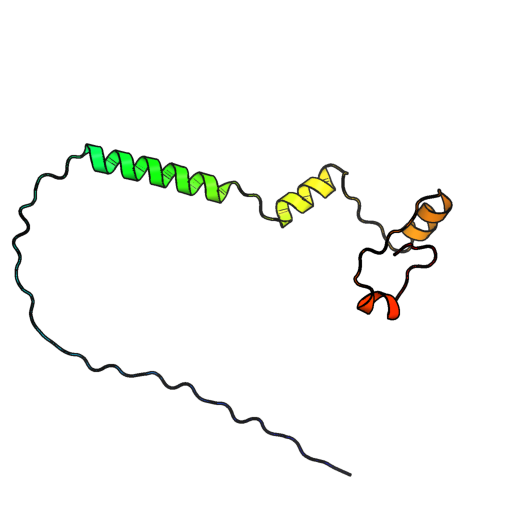 . VAL A 1 105 ? -7.861 -5.521 9.460 1.00 83.38 105 VAL A CA 1
ATOM 803 C C . VAL A 1 105 ? -9.324 -5.407 9.881 1.00 83.38 105 VAL A C 1
ATOM 805 O O . VAL A 1 105 ? -10.207 -5.926 9.196 1.00 83.38 105 VAL A O 1
ATOM 808 N N . GLU A 1 106 ? -9.586 -4.745 11.007 1.00 82.12 106 GLU A N 1
ATOM 809 C CA . GLU A 1 106 ? -10.951 -4.495 11.477 1.00 82.12 106 GLU A CA 1
ATOM 810 C C . GLU A 1 106 ? -11.743 -3.691 10.432 1.00 82.12 106 GLU A C 1
ATOM 812 O O . GLU A 1 106 ? -11.240 -2.724 9.856 1.00 82.12 106 GLU A O 1
ATOM 817 N N . GLY A 1 107 ? -12.970 -4.137 10.142 1.00 82.50 107 GLY A N 1
ATOM 818 C CA . GLY A 1 107 ? -13.824 -3.543 9.105 1.00 82.50 107 GLY A CA 1
ATOM 819 C C . GLY A 1 107 ? -13.429 -3.889 7.662 1.00 82.50 107 GLY A C 1
ATOM 820 O O . GLY A 1 107 ? -14.091 -3.435 6.731 1.00 82.50 107 GLY A O 1
ATOM 821 N N . GLY A 1 108 ? -12.377 -4.689 7.461 1.00 82.19 108 GLY A N 1
ATOM 822 C CA . GLY A 1 108 ? -11.956 -5.156 6.144 1.00 82.19 108 GLY A CA 1
ATOM 823 C C . GLY A 1 108 ? -12.788 -6.333 5.630 1.00 82.19 108 GLY A C 1
ATOM 824 O O . GLY A 1 108 ? -13.116 -7.254 6.381 1.00 82.19 108 GLY A O 1
ATOM 825 N N . VAL A 1 109 ? -13.095 -6.311 4.334 1.00 85.06 109 VAL A N 1
ATOM 826 C CA . VAL A 1 109 ? -13.699 -7.425 3.589 1.00 85.06 109 VAL A CA 1
ATO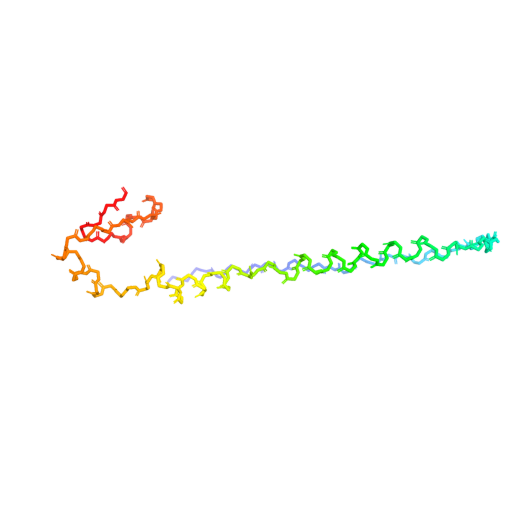M 827 C C . VAL A 1 109 ? -12.578 -8.273 2.989 1.00 85.06 109 VAL A C 1
ATOM 829 O O . VAL A 1 109 ? -11.544 -7.727 2.614 1.00 85.06 109 VAL A O 1
ATOM 832 N N . HIS A 1 110 ? -12.769 -9.587 2.910 1.00 81.12 110 HIS A N 1
ATOM 833 C CA . HIS A 1 110 ? -11.835 -10.538 2.303 1.00 81.12 110 HIS A CA 1
ATOM 834 C C . HIS A 1 110 ? -12.479 -11.199 1.091 1.00 81.12 110 HIS A C 1
ATOM 836 O O . HIS A 1 110 ? -13.629 -11.671 1.253 1.00 81.12 110 HIS A O 1
#

InterPro domains:
  IPR036873 Rhodanese-like domain superfamily [SSF52821] (71-110)
  IPR044664 Rhodanese-like domain-containing protein 11-like [PTHR45187] (25-109)

Radius of gyration: 32.11 Å; Cα contacts (8 Å, |Δi|>4): 28; chains: 1; bounding box: 62×46×83 Å

Sequence (110 aa):
MQLAQKAGVPVRCGPVRVPPSLTSRPMRSHSIASACPEQSRQLRAERAVAVRVMADTPSMEQRWESQVRDGRVRNISAADVAALQKEGWVVLDVRPPTEQVKAQVEGGVH

pLDDT: mean 70.7, std 16.88, range [46.22, 92.81]

Solvent-accessible surface area (backbone atoms only — not comparable to full-atom values): 7644 Å² total; per-residue (Å²): 139,90,82,81,87,84,85,80,83,84,84,78,87,75,85,85,84,78,83,89,80,86,83,82,85,78,89,72,85,72,77,80,68,80,72,62,72,64,66,62,49,54,59,51,52,53,51,57,52,57,57,51,65,71,68,69,61,71,51,72,64,57,54,50,53,48,37,43,73,73,63,77,44,78,91,76,55,81,74,52,50,62,55,42,43,74,76,68,52,79,48,75,52,86,69,59,75,86,58,46,80,80,63,73,64,87,85,45,47,114

Mean predicted aligned error: 19.75 Å